Protein AF-A0A8H6E068-F1 (afdb_monomer_lite)

Sequence (72 aa):
MPVGCEKLELYDCEKDSVEEIQVEYSDAVKDLPVFGKNIGEFYELFAKGGTVDKGIGDFEQVVKMHQVIDKM

Foldseek 3Di:
DDWDWDWDWDQDPVVRDTDTDTDTHDPVCNPPDPVVVVVVVLVVCVVVVHDVVNPNDDPVRVVVVVVVVVVD

Structure (mmCIF, N/CA/C/O backbone):
data_AF-A0A8H6E068-F1
#
_entry.id   AF-A0A8H6E068-F1
#
loop_
_atom_site.group_PDB
_atom_site.id
_atom_site.type_symbol
_atom_site.label_atom_id
_atom_site.label_alt_id
_atom_site.label_comp_id
_atom_site.label_asym_id
_atom_site.label_entity_id
_atom_site.label_seq_id
_atom_site.pdbx_PDB_ins_code
_atom_site.Cartn_x
_atom_site.Cartn_y
_atom_site.Cartn_z
_atom_site.occupancy
_atom_site.B_iso_or_equiv
_atom_site.auth_seq_id
_atom_site.auth_comp_id
_atom_site.auth_asym_id
_atom_site.auth_atom_id
_atom_site.pdbx_PDB_model_num
ATOM 1 N N . MET A 1 1 ? 21.456 7.530 -7.637 1.00 42.97 1 MET A N 1
ATOM 2 C CA . MET A 1 1 ? 20.894 6.730 -8.750 1.00 42.97 1 MET A CA 1
ATOM 3 C C . MET A 1 1 ? 19.769 7.554 -9.360 1.00 42.97 1 MET A C 1
ATOM 5 O O . MET A 1 1 ? 19.211 8.340 -8.600 1.00 42.97 1 MET A O 1
ATOM 9 N N . PRO A 1 2 ? 19.486 7.480 -10.670 1.00 46.66 2 PRO A N 1
ATOM 10 C CA . PRO A 1 2 ? 18.402 8.264 -11.251 1.00 46.66 2 PRO A CA 1
ATOM 11 C C . PRO A 1 2 ? 17.067 7.799 -10.657 1.00 46.66 2 PRO A C 1
ATOM 13 O O . PRO A 1 2 ? 16.872 6.608 -10.409 1.00 46.66 2 PRO A O 1
ATOM 16 N N . VAL A 1 3 ? 16.203 8.763 -10.361 1.00 53.62 3 VAL A N 1
ATOM 17 C CA . VAL A 1 3 ? 14.881 8.559 -9.773 1.00 53.62 3 VAL A CA 1
ATOM 18 C C . VAL A 1 3 ? 13.877 8.862 -10.885 1.00 53.62 3 VAL A C 1
ATOM 20 O O . VAL A 1 3 ? 13.862 9.971 -11.419 1.00 53.62 3 VAL A O 1
ATOM 23 N N . GLY A 1 4 ? 13.104 7.865 -11.308 1.00 58.72 4 GLY A N 1
ATOM 24 C CA . GLY A 1 4 ? 11.941 8.079 -12.161 1.00 58.72 4 GLY A CA 1
ATOM 25 C C . GLY A 1 4 ? 10.853 8.808 -11.370 1.00 58.72 4 GLY A C 1
ATOM 26 O O . GLY A 1 4 ? 10.732 8.606 -10.169 1.00 58.72 4 GLY A O 1
ATOM 27 N N . CYS A 1 5 ? 10.068 9.664 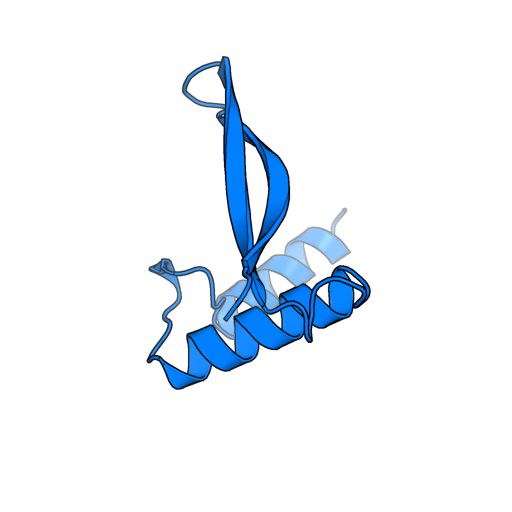-12.017 1.00 61.25 5 CYS A N 1
ATOM 28 C CA . CYS A 1 5 ? 8.989 10.410 -11.368 1.00 61.25 5 CYS A CA 1
ATOM 29 C C . CYS A 1 5 ? 7.673 10.119 -12.094 1.00 61.25 5 CYS A C 1
ATOM 31 O O . CYS A 1 5 ? 7.618 10.232 -13.323 1.00 61.25 5 CYS A O 1
ATOM 33 N N . GLU A 1 6 ? 6.637 9.728 -11.350 1.00 66.81 6 GLU A N 1
ATOM 34 C CA . GLU A 1 6 ? 5.263 9.672 -11.855 1.00 66.81 6 GLU A CA 1
ATOM 35 C C . GLU A 1 6 ? 4.436 10.809 -11.257 1.00 66.81 6 GLU A C 1
ATOM 37 O O . GLU A 1 6 ? 4.570 11.161 -10.084 1.00 66.81 6 GLU A O 1
ATOM 42 N N . LYS A 1 7 ? 3.581 11.397 -12.099 1.00 72.00 7 LYS A N 1
ATOM 43 C CA . LYS A 1 7 ? 2.642 12.443 -11.704 1.00 72.00 7 LYS A CA 1
ATOM 44 C C . LYS A 1 7 ? 1.353 11.783 -11.220 1.00 72.00 7 LYS A C 1
ATOM 46 O O . LYS A 1 7 ? 0.675 11.131 -12.014 1.00 72.00 7 LYS A O 1
ATOM 51 N N . LEU A 1 8 ? 1.011 11.982 -9.951 1.00 75.88 8 LEU A N 1
ATOM 52 C CA . LEU A 1 8 ? -0.272 11.588 -9.379 1.00 75.88 8 LEU A CA 1
ATOM 53 C C . LEU A 1 8 ? -1.115 12.846 -9.133 1.00 75.88 8 LEU A C 1
ATOM 55 O O . LEU A 1 8 ? -0.638 13.800 -8.525 1.00 75.88 8 LEU A O 1
ATOM 59 N N . GLU A 1 9 ? -2.357 12.861 -9.602 1.00 75.44 9 GLU A N 1
ATOM 60 C CA . GLU A 1 9 ? -3.313 13.936 -9.313 1.00 75.44 9 GLU A CA 1
ATOM 61 C C . GLU A 1 9 ? -4.225 13.469 -8.176 1.00 75.44 9 GLU A C 1
ATOM 63 O O . GLU A 1 9 ? -4.974 12.503 -8.335 1.00 75.44 9 GLU A O 1
ATOM 68 N N . LEU A 1 10 ? -4.129 14.117 -7.013 1.00 70.75 10 LEU A N 1
ATOM 69 C CA . LEU A 1 10 ? -4.911 13.783 -5.826 1.00 70.75 10 LEU A CA 1
ATOM 70 C C . LEU A 1 10 ? -5.975 14.862 -5.607 1.00 70.75 10 LEU A C 1
ATOM 72 O O . LEU A 1 10 ? -5.650 16.033 -5.436 1.00 70.75 10 LEU A O 1
ATOM 76 N N . TYR A 1 11 ? -7.251 14.484 -5.628 1.00 68.88 11 TYR A N 1
ATOM 77 C CA . TYR A 1 11 ? -8.344 15.418 -5.350 1.00 68.88 11 TYR A CA 1
ATOM 78 C C . TYR A 1 11 ? -8.614 15.492 -3.842 1.00 68.88 11 TYR A C 1
ATOM 80 O O . TYR A 1 11 ? -8.979 14.491 -3.224 1.00 68.88 11 TYR A O 1
ATOM 88 N N . ASP A 1 12 ? -8.427 16.678 -3.261 1.00 70.38 12 ASP A N 1
ATOM 89 C CA . ASP A 1 12 ? -8.734 16.986 -1.866 1.00 70.38 12 ASP A CA 1
ATOM 90 C C . ASP A 1 12 ? -10.187 17.477 -1.760 1.00 70.38 12 ASP A C 1
ATOM 92 O O . ASP A 1 12 ? -10.516 18.600 -2.152 1.00 70.38 12 ASP A O 1
ATOM 96 N N . CYS A 1 13 ? -11.061 16.623 -1.225 1.00 60.19 13 CYS A N 1
ATOM 97 C CA . CYS A 1 13 ? -12.488 16.909 -1.068 1.00 60.19 13 CYS A CA 1
ATOM 98 C C .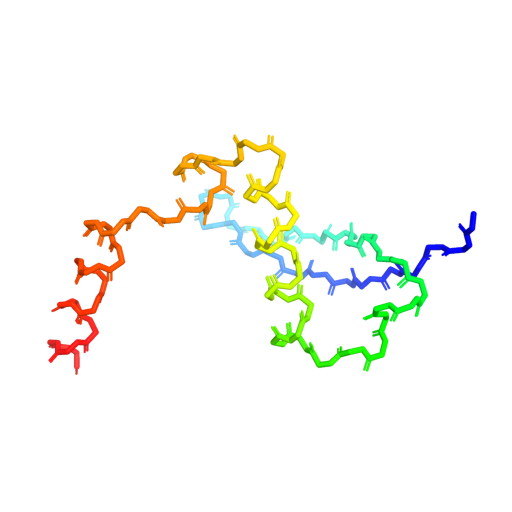 CYS A 1 13 ? -12.790 18.021 -0.048 1.00 60.19 13 CYS A C 1
ATOM 100 O O . CYS A 1 13 ? -13.874 18.598 -0.098 1.00 60.19 13 CYS A O 1
ATOM 102 N N . GLU A 1 14 ? -11.890 18.302 0.899 1.00 72.81 14 GLU A N 1
ATOM 103 C CA . GLU A 1 14 ? -12.099 19.351 1.905 1.00 72.81 14 GLU A CA 1
ATOM 104 C C . GLU A 1 14 ? -11.722 20.727 1.356 1.00 72.81 14 GLU A C 1
ATOM 106 O O . GLU A 1 14 ? -12.355 21.731 1.693 1.00 72.81 14 GLU A O 1
ATOM 111 N N . LYS A 1 15 ? -10.700 20.770 0.495 1.00 79.44 15 LYS A N 1
ATOM 112 C CA . LYS A 1 15 ? -10.208 22.003 -0.134 1.00 79.44 15 LYS A CA 1
ATOM 113 C C . LYS A 1 15 ? -10.807 22.289 -1.512 1.00 79.44 15 LYS A C 1
ATOM 115 O O . LYS A 1 15 ? -10.579 23.374 -2.040 1.00 79.44 15 LYS A O 1
ATOM 120 N N . ASP A 1 16 ? -11.552 21.338 -2.074 1.00 85.31 16 ASP A N 1
ATOM 121 C CA . ASP A 1 16 ? -12.089 21.370 -3.442 1.00 85.31 16 ASP A CA 1
ATOM 122 C C . ASP A 1 16 ? -11.004 21.698 -4.484 1.00 85.31 16 ASP A C 1
ATOM 124 O O . ASP A 1 16 ? -11.132 22.587 -5.327 1.00 85.31 16 ASP A O 1
ATOM 128 N N . SER A 1 17 ? -9.872 20.998 -4.381 1.00 73.38 17 SER A N 1
ATOM 129 C CA . SER A 1 17 ? -8.691 21.258 -5.207 1.00 73.38 17 SER A CA 1
ATOM 130 C C . SER A 1 17 ? -7.971 19.975 -5.601 1.00 73.38 17 SER A C 1
ATOM 132 O O . SER A 1 17 ? -7.921 19.023 -4.826 1.00 73.38 17 SER A O 1
ATOM 134 N N . VAL A 1 18 ? -7.371 19.967 -6.792 1.00 77.50 18 VAL A N 1
ATOM 135 C CA . VAL A 1 18 ? -6.465 18.898 -7.230 1.00 77.50 18 VAL A CA 1
ATOM 136 C C . VAL A 1 18 ? -5.032 19.292 -6.879 1.00 77.50 18 VAL A C 1
ATOM 138 O O . VAL A 1 18 ? -4.538 20.318 -7.346 1.00 77.50 18 VAL A O 1
ATOM 141 N N . GLU A 1 19 ? -4.371 18.477 -6.063 1.00 79.75 19 GLU A N 1
ATOM 142 C CA . GLU A 1 19 ? -2.947 18.593 -5.756 1.00 79.75 19 GLU A CA 1
ATOM 143 C C . GLU A 1 19 ? -2.149 17.641 -6.663 1.00 79.75 19 GLU A C 1
ATOM 145 O O . GLU A 1 19 ? -2.454 16.451 -6.780 1.00 79.75 19 GLU A O 1
ATOM 150 N N . GLU A 1 20 ? -1.119 18.165 -7.332 1.00 80.00 20 GLU A N 1
ATOM 151 C CA . GLU A 1 20 ? -0.188 17.351 -8.116 1.00 80.00 20 GLU A CA 1
ATOM 152 C C . GLU A 1 20 ? 0.944 16.853 -7.216 1.00 80.00 20 GLU A C 1
ATOM 154 O O . GLU A 1 20 ? 1.724 17.642 -6.679 1.00 80.00 20 GLU A O 1
ATOM 159 N N . ILE A 1 21 ? 1.056 15.536 -7.079 1.00 76.69 21 ILE A N 1
ATOM 160 C CA . ILE A 1 21 ? 2.089 14.882 -6.283 1.00 76.69 21 ILE A CA 1
ATOM 161 C C .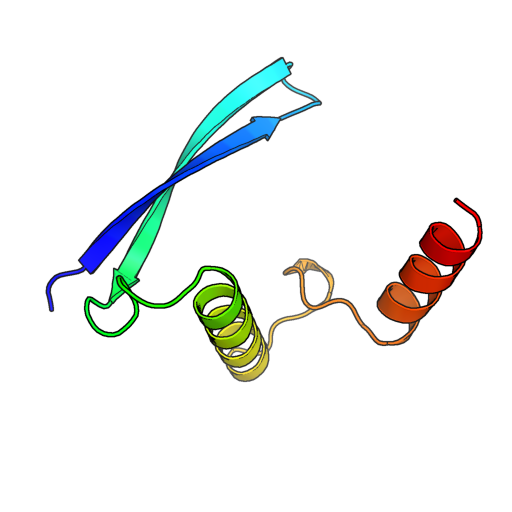 ILE A 1 21 ? 3.089 14.229 -7.236 1.00 76.69 21 ILE A C 1
ATOM 163 O O . ILE A 1 21 ? 2.722 13.451 -8.119 1.00 76.69 21 ILE A O 1
ATOM 167 N N . GLN A 1 22 ? 4.368 14.551 -7.049 1.00 69.81 22 GLN A N 1
ATOM 168 C CA . GLN A 1 22 ? 5.462 13.840 -7.700 1.00 69.81 22 GLN A CA 1
ATOM 169 C C . GLN A 1 22 ? 5.862 12.653 -6.837 1.00 69.81 22 GLN A C 1
ATOM 171 O O . GLN A 1 22 ? 6.339 12.834 -5.716 1.00 69.81 22 GLN A O 1
ATOM 176 N N . VAL A 1 23 ? 5.659 11.446 -7.359 1.00 67.81 23 VAL A N 1
ATOM 177 C CA . VAL A 1 23 ? 6.065 10.223 -6.674 1.00 67.81 23 VAL A CA 1
ATOM 178 C C . VAL A 1 23 ? 7.357 9.722 -7.297 1.00 67.81 23 VAL A C 1
ATOM 180 O O . VAL A 1 23 ? 7.436 9.419 -8.490 1.00 67.81 23 VAL A O 1
ATOM 183 N N . GLU A 1 24 ? 8.389 9.702 -6.465 1.00 68.62 24 GLU A N 1
ATOM 184 C CA . GLU A 1 24 ? 9.737 9.289 -6.816 1.00 68.62 24 GLU A CA 1
ATOM 185 C C . GLU A 1 24 ? 9.883 7.764 -6.735 1.00 68.62 24 GLU A C 1
ATOM 187 O O . GLU A 1 24 ? 9.649 7.147 -5.698 1.00 68.62 24 GLU A O 1
ATOM 192 N N . TYR A 1 25 ? 10.337 7.160 -7.829 1.00 67.69 25 TYR A N 1
ATOM 193 C CA . TYR A 1 25 ? 10.558 5.729 -7.986 1.00 67.69 25 TYR A CA 1
ATOM 194 C C . TYR A 1 25 ? 11.986 5.447 -8.443 1.00 67.69 25 TYR A C 1
ATOM 196 O O . TYR A 1 25 ? 12.586 6.215 -9.190 1.00 67.69 25 TYR A O 1
ATOM 204 N N . SER A 1 26 ? 12.546 4.300 -8.067 1.00 69.56 26 SER A N 1
ATOM 205 C CA . SER A 1 26 ? 13.788 3.849 -8.706 1.00 69.56 26 SER A CA 1
ATOM 206 C C . SER A 1 26 ? 13.525 3.423 -10.160 1.00 69.56 26 SER A C 1
ATOM 208 O O . SER A 1 26 ? 12.468 2.864 -10.458 1.00 69.56 26 SER A O 1
ATOM 210 N N . ASP A 1 27 ? 14.487 3.619 -11.070 1.00 69.62 27 ASP A N 1
ATOM 211 C CA . ASP A 1 27 ? 14.365 3.155 -12.469 1.00 69.62 27 ASP A CA 1
ATOM 212 C C . ASP A 1 27 ? 14.018 1.656 -12.569 1.00 69.62 27 ASP A C 1
ATOM 214 O O . ASP A 1 27 ? 13.316 1.239 -13.484 1.00 69.62 27 ASP A O 1
ATOM 218 N N . ALA A 1 28 ? 14.447 0.852 -11.589 1.00 68.62 28 ALA A N 1
ATOM 219 C CA . ALA A 1 28 ? 14.174 -0.584 -11.529 1.00 68.62 28 ALA A CA 1
ATOM 220 C C . ALA A 1 28 ? 12.681 -0.929 -11.390 1.00 68.62 28 ALA A C 1
ATOM 222 O O . ALA A 1 28 ? 12.288 -2.052 -11.703 1.00 68.62 28 ALA A O 1
ATOM 223 N N . VAL A 1 29 ? 11.854 0.011 -10.923 1.00 70.69 29 VAL A N 1
ATOM 224 C CA . VAL A 1 29 ? 10.409 -0.193 -10.738 1.00 70.69 29 VAL A CA 1
ATOM 225 C C . VAL A 1 29 ? 9.558 0.706 -11.632 1.00 70.69 29 VAL A C 1
ATOM 227 O O . VAL A 1 29 ? 8.341 0.545 -11.658 1.00 70.69 29 VAL A O 1
ATOM 230 N N . LYS A 1 30 ? 10.174 1.614 -12.401 1.00 71.00 30 LYS A N 1
ATOM 231 C CA . LYS A 1 30 ? 9.484 2.594 -13.254 1.00 71.00 30 LYS A CA 1
ATOM 232 C C . LYS A 1 30 ? 8.529 1.945 -14.258 1.00 71.00 30 LYS A C 1
ATOM 234 O O . LYS A 1 30 ? 7.395 2.396 -14.389 1.00 71.00 30 LYS A O 1
ATOM 239 N N . ASP A 1 31 ? 8.967 0.872 -14.911 1.00 78.81 31 ASP A N 1
ATOM 240 C CA . ASP A 1 31 ? 8.189 0.181 -15.949 1.00 78.81 31 ASP A CA 1
ATOM 241 C C . ASP A 1 31 ? 7.308 -0.952 -15.390 1.00 78.81 31 ASP A C 1
ATOM 243 O O . ASP A 1 31 ? 6.659 -1.677 -16.148 1.00 78.81 31 ASP A O 1
ATOM 247 N N . LEU A 1 32 ? 7.270 -1.136 -14.064 1.00 79.62 32 LEU A N 1
ATOM 248 C CA . LEU A 1 32 ? 6.380 -2.125 -13.466 1.00 79.62 32 LEU A CA 1
ATOM 249 C C . LEU A 1 32 ? 4.917 -1.673 -13.580 1.00 79.62 32 LEU A C 1
ATOM 251 O O . LEU A 1 32 ? 4.618 -0.483 -13.433 1.00 79.62 32 LEU A O 1
ATOM 255 N N . PRO A 1 33 ? 3.977 -2.616 -13.772 1.00 83.69 33 PRO A N 1
ATOM 256 C CA . PRO A 1 33 ? 2.557 -2.317 -13.663 1.00 83.69 33 PRO A CA 1
ATOM 257 C C . PRO A 1 33 ? 2.245 -1.650 -12.319 1.00 83.69 33 PRO A C 1
ATOM 259 O O . PRO A 1 33 ? 2.816 -2.037 -11.299 1.00 83.69 33 PRO A O 1
ATOM 262 N N . VAL A 1 34 ? 1.286 -0.717 -12.305 1.00 78.50 34 VAL A N 1
ATOM 263 C CA . VAL A 1 34 ? 0.834 -0.002 -11.090 1.00 78.50 34 VAL A CA 1
ATOM 264 C C . VAL A 1 34 ? 0.562 -0.970 -9.938 1.00 78.50 34 VAL A C 1
ATOM 266 O O . VAL A 1 34 ? 0.995 -0.750 -8.815 1.00 78.50 34 VAL A O 1
ATOM 269 N N . PHE A 1 35 ? -0.065 -2.110 -10.228 1.00 79.06 35 PHE A N 1
ATOM 270 C CA . PHE A 1 35 ? -0.307 -3.153 -9.233 1.00 79.06 35 PHE A CA 1
ATOM 271 C C . PHE A 1 35 ? 0.982 -3.684 -8.580 1.00 79.06 35 PHE A C 1
ATOM 273 O O . PHE A 1 35 ? 1.036 -3.866 -7.367 1.00 79.06 35 PHE A O 1
ATOM 280 N N . GLY A 1 36 ? 2.035 -3.904 -9.371 1.00 80.25 36 GLY A N 1
ATOM 281 C CA . GLY A 1 36 ? 3.335 -4.349 -8.869 1.00 80.25 36 GLY A CA 1
ATOM 282 C C . GLY A 1 36 ? 4.031 -3.283 -8.025 1.00 80.25 36 GLY A C 1
ATOM 283 O O . GLY A 1 36 ? 4.579 -3.614 -6.974 1.00 80.25 36 GLY A O 1
ATOM 284 N N . LYS A 1 37 ? 3.955 -2.011 -8.441 1.00 80.56 37 LYS A N 1
ATOM 285 C CA . LYS A 1 37 ? 4.473 -0.869 -7.667 1.00 80.56 37 LYS A CA 1
ATOM 286 C C . LYS A 1 37 ? 3.781 -0.765 -6.306 1.00 80.56 37 LYS A C 1
ATOM 288 O O . LYS A 1 37 ? 4.464 -0.764 -5.287 1.00 80.56 37 LYS A O 1
ATOM 293 N N . ASN A 1 38 ? 2.449 -0.818 -6.288 1.00 80.44 38 ASN A N 1
ATOM 294 C CA . ASN A 1 38 ? 1.651 -0.732 -5.062 1.0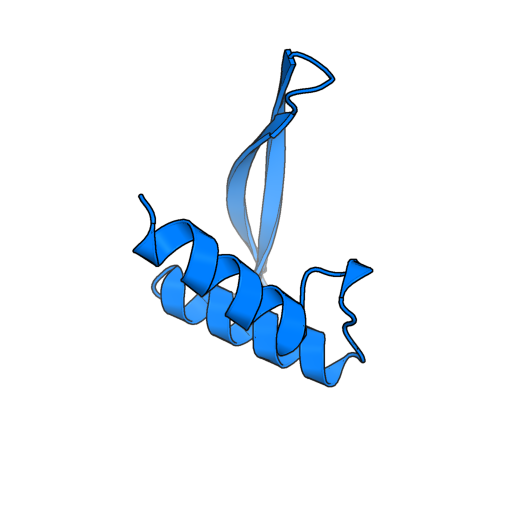0 80.44 38 ASN A CA 1
ATOM 295 C C . ASN A 1 38 ? 1.972 -1.870 -4.080 1.00 80.44 38 ASN A C 1
ATOM 297 O O . ASN A 1 38 ? 2.086 -1.643 -2.878 1.00 80.44 38 ASN A O 1
ATOM 301 N N . ILE A 1 39 ? 2.148 -3.101 -4.576 1.00 83.62 39 ILE A N 1
ATOM 302 C CA . ILE A 1 39 ? 2.553 -4.233 -3.730 1.00 83.62 39 ILE A CA 1
ATOM 303 C C . ILE A 1 39 ? 3.960 -4.015 -3.161 1.00 83.62 39 ILE A C 1
ATOM 305 O O . ILE A 1 39 ? 4.186 -4.272 -1.979 1.00 83.62 39 ILE A O 1
ATOM 309 N N . GLY A 1 40 ? 4.902 -3.546 -3.983 1.00 82.88 40 GLY A N 1
ATOM 310 C CA . GLY A 1 40 ? 6.264 -3.245 -3.543 1.00 82.88 40 GLY A CA 1
ATOM 311 C C . GLY A 1 40 ? 6.294 -2.199 -2.429 1.00 82.88 40 GLY A C 1
ATOM 312 O O . GLY A 1 40 ? 6.879 -2.444 -1.373 1.00 82.88 40 GLY A O 1
ATOM 313 N N . GLU A 1 41 ? 5.596 -1.079 -2.625 1.00 80.81 41 GLU A N 1
ATOM 314 C CA . GLU A 1 41 ? 5.447 -0.029 -1.612 1.00 80.81 41 GLU A CA 1
ATOM 315 C C . GLU A 1 41 ? 4.810 -0.560 -0.325 1.00 80.81 41 GLU A C 1
ATOM 317 O O . GLU A 1 41 ? 5.282 -0.243 0.766 1.00 80.81 41 GLU A O 1
ATOM 322 N N . PHE A 1 42 ? 3.794 -1.421 -0.429 1.00 83.38 42 PHE A N 1
ATOM 323 C CA . PHE A 1 42 ? 3.153 -2.031 0.735 1.00 83.38 42 PHE A CA 1
ATOM 324 C C . PHE A 1 42 ? 4.133 -2.881 1.560 1.00 83.38 42 PHE A C 1
ATOM 326 O O . PHE A 1 42 ? 4.179 -2.763 2.787 1.00 83.38 42 PHE A O 1
ATOM 333 N N . TYR A 1 43 ? 4.964 -3.702 0.907 1.00 82.62 43 TYR A N 1
ATOM 334 C CA . TYR A 1 43 ? 5.992 -4.491 1.596 1.00 82.62 43 TYR A CA 1
ATOM 335 C C . TYR A 1 43 ? 7.088 -3.619 2.215 1.00 82.62 43 TYR A C 1
ATOM 337 O O . TYR A 1 43 ? 7.527 -3.898 3.333 1.00 82.62 43 TYR A O 1
ATOM 345 N N . GLU A 1 44 ? 7.520 -2.555 1.534 1.00 84.00 44 GLU A N 1
ATOM 346 C CA . GLU A 1 44 ? 8.467 -1.601 2.114 1.00 84.00 44 GLU A CA 1
ATOM 347 C C . GLU A 1 44 ? 7.888 -0.887 3.333 1.00 84.00 44 GLU A C 1
ATOM 349 O O . GLU A 1 44 ? 8.572 -0.732 4.348 1.00 84.00 44 GLU A O 1
ATOM 354 N N . LEU A 1 45 ? 6.630 -0.457 3.243 1.00 82.62 45 LEU A N 1
ATOM 355 C CA . LEU A 1 45 ? 5.924 0.196 4.330 1.00 82.62 45 LEU A CA 1
ATOM 356 C C . LEU A 1 45 ? 5.826 -0.753 5.527 1.00 82.62 45 LEU A C 1
ATOM 358 O O . LEU A 1 45 ? 6.138 -0.345 6.642 1.00 82.62 45 LEU A O 1
ATOM 362 N N . PHE A 1 46 ? 5.510 -2.033 5.303 1.00 82.31 46 PHE A N 1
ATOM 363 C CA . PHE A 1 46 ? 5.484 -3.052 6.353 1.00 82.31 46 PHE A CA 1
ATOM 364 C C . PHE A 1 46 ? 6.861 -3.232 7.007 1.00 82.31 46 PHE A C 1
ATOM 366 O O . PHE A 1 46 ? 6.983 -3.169 8.231 1.00 82.31 46 PHE A O 1
ATOM 373 N N . ALA A 1 47 ? 7.922 -3.373 6.205 1.00 83.44 47 ALA A N 1
ATOM 374 C CA . ALA A 1 47 ? 9.290 -3.529 6.700 1.00 83.44 47 ALA A CA 1
ATOM 375 C C . ALA A 1 47 ? 9.784 -2.313 7.510 1.00 83.44 47 ALA A C 1
ATOM 377 O O . ALA A 1 47 ? 10.571 -2.469 8.443 1.00 83.44 47 ALA A O 1
ATOM 378 N N . LYS A 1 48 ? 9.299 -1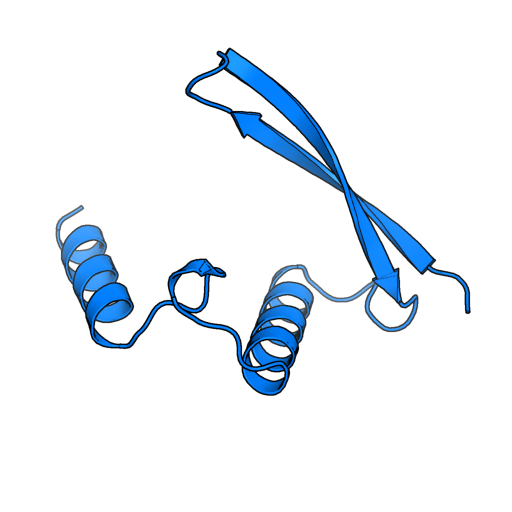.105 7.189 1.00 85.62 48 LYS A N 1
ATOM 379 C CA . LYS A 1 48 ? 9.603 0.150 7.903 1.00 85.62 48 LYS A CA 1
ATOM 380 C C . LYS A 1 48 ? 8.735 0.370 9.154 1.00 85.62 48 LYS A C 1
ATOM 382 O O . LYS A 1 48 ? 8.791 1.447 9.747 1.00 85.62 48 LYS A O 1
ATOM 387 N N . GLY A 1 49 ? 7.942 -0.620 9.571 1.00 84.75 49 GLY A N 1
ATOM 388 C CA . GLY A 1 49 ? 7.042 -0.498 10.722 1.00 84.75 49 GLY A CA 1
ATOM 389 C C . GLY A 1 49 ? 5.811 0.353 10.418 1.00 84.75 49 GLY A C 1
ATOM 390 O O . GLY A 1 49 ? 5.367 1.140 11.253 1.00 84.75 49 GLY A O 1
ATOM 391 N N . GLY A 1 50 ? 5.308 0.254 9.190 1.00 83.00 50 GLY A N 1
ATOM 392 C CA . GLY A 1 50 ? 4.058 0.856 8.764 1.00 83.00 50 GLY A CA 1
ATOM 393 C C . GLY A 1 50 ? 2.893 0.388 9.625 1.00 83.00 50 GLY A C 1
ATOM 394 O O . GLY A 1 50 ? 2.830 -0.757 10.069 1.00 83.00 50 GLY A O 1
ATOM 395 N N . THR A 1 51 ? 1.978 1.307 9.864 1.00 82.69 51 THR A N 1
ATOM 396 C CA . THR A 1 51 ? 0.836 1.144 10.754 1.00 82.69 51 THR A CA 1
ATOM 397 C C . THR A 1 51 ? -0.436 1.538 10.010 1.00 82.69 51 THR A C 1
ATOM 399 O O . THR A 1 51 ? -0.391 2.038 8.882 1.00 82.69 51 THR A O 1
ATOM 402 N N . VAL A 1 52 ? -1.580 1.316 10.648 1.00 78.00 52 VAL A N 1
ATOM 403 C CA . VAL A 1 52 ? -2.905 1.653 10.115 1.00 78.00 52 VAL A CA 1
ATOM 404 C C . VAL A 1 52 ? -3.008 3.118 9.683 1.00 78.00 52 VAL A C 1
ATO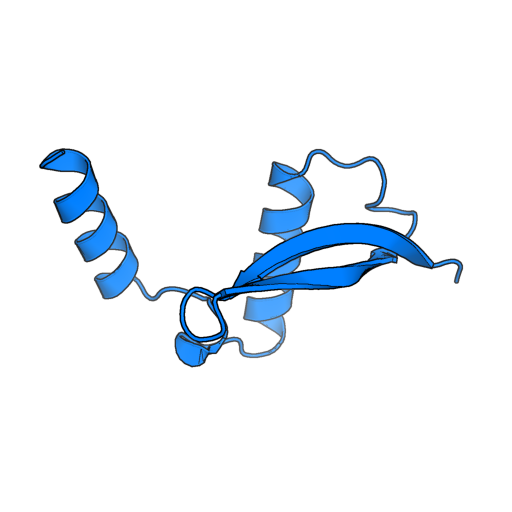M 406 O O . VAL A 1 52 ? -3.500 3.410 8.598 1.00 78.00 52 VAL A O 1
ATOM 409 N N . ASP A 1 53 ? -2.466 4.037 10.480 1.00 76.94 53 ASP A N 1
ATOM 410 C CA . ASP A 1 53 ? -2.403 5.479 10.200 1.00 76.94 53 ASP A CA 1
ATOM 411 C C . ASP A 1 53 ? -1.533 5.843 8.986 1.00 76.94 53 ASP A C 1
ATOM 413 O O . ASP A 1 53 ? -1.645 6.946 8.459 1.00 76.94 53 ASP A O 1
ATOM 417 N N . LYS A 1 54 ? -0.700 4.913 8.510 1.00 72.56 54 LYS A N 1
ATOM 418 C CA . LYS A 1 54 ? 0.137 5.072 7.313 1.00 72.56 54 LYS A CA 1
ATOM 419 C C . LYS A 1 54 ? -0.417 4.337 6.092 1.00 72.56 54 LYS A C 1
ATOM 421 O O . LYS A 1 54 ? 0.253 4.292 5.068 1.00 72.56 54 LYS A O 1
ATOM 426 N N . GLY A 1 55 ? -1.613 3.754 6.193 1.00 71.12 55 GLY A N 1
ATOM 427 C CA . GLY A 1 55 ? -2.289 3.082 5.081 1.00 71.12 55 GLY A CA 1
ATOM 428 C C . GLY A 1 55 ? -2.102 1.564 5.017 1.00 71.12 55 GLY A C 1
ATOM 429 O O . GLY A 1 55 ? -2.643 0.935 4.108 1.00 71.12 55 GLY A O 1
ATOM 430 N N . ILE A 1 56 ? -1.406 0.939 5.979 1.00 82.25 56 ILE A N 1
ATOM 431 C CA . ILE A 1 56 ? -1.439 -0.526 6.128 1.00 82.25 56 ILE A CA 1
ATOM 432 C C . ILE A 1 56 ? -2.704 -0.893 6.894 1.00 82.25 56 ILE A C 1
ATOM 434 O O . ILE A 1 56 ? -2.694 -0.952 8.122 1.00 82.25 56 ILE A O 1
ATOM 438 N N . GLY A 1 57 ? -3.798 -1.117 6.166 1.00 79.25 57 GLY A N 1
ATOM 439 C CA . GLY A 1 57 ? -5.044 -1.589 6.762 1.00 79.25 57 GLY A CA 1
ATOM 440 C C . GLY A 1 57 ? -4.811 -2.865 7.571 1.00 79.25 57 GLY A C 1
ATOM 441 O O . GLY A 1 57 ? -4.195 -3.817 7.085 1.00 79.25 57 GLY A O 1
ATOM 442 N N . ASP A 1 58 ? -5.292 -2.883 8.812 1.00 82.69 58 ASP A N 1
ATOM 443 C CA . ASP A 1 58 ? -5.269 -4.095 9.622 1.00 82.69 58 ASP A CA 1
ATOM 444 C C . ASP A 1 58 ? -6.347 -5.089 9.161 1.00 82.69 58 ASP A C 1
ATOM 446 O O . ASP A 1 58 ? -7.227 -4.788 8.347 1.00 82.69 58 ASP A O 1
ATOM 450 N N . PHE A 1 59 ? -6.275 -6.306 9.694 1.00 83.19 59 PHE A N 1
ATOM 451 C CA . PHE A 1 59 ? -7.195 -7.375 9.328 1.00 83.19 59 PHE A CA 1
ATOM 452 C C . PHE A 1 59 ? -8.668 -6.984 9.531 1.00 83.19 59 PHE A C 1
ATOM 454 O O . PHE A 1 59 ? -9.504 -7.271 8.675 1.00 83.19 59 PHE A O 1
ATOM 461 N N . GLU A 1 60 ? -9.002 -6.301 10.628 1.00 87.12 60 GLU A N 1
ATOM 462 C CA . GLU A 1 60 ? -10.385 -5.921 10.913 1.00 87.12 60 GLU A CA 1
ATOM 463 C C . GLU A 1 60 ? -10.896 -4.857 9.940 1.00 87.12 60 GLU A C 1
ATOM 465 O O . GLU A 1 60 ? -12.044 -4.926 9.496 1.00 87.12 60 GLU A O 1
ATOM 470 N N . GLN A 1 61 ? -10.061 -3.882 9.583 1.00 82.19 61 GLN A N 1
ATOM 471 C CA . GLN A 1 61 ? -10.402 -2.846 8.614 1.00 82.19 61 GLN A CA 1
ATOM 472 C C . GLN A 1 61 ? -10.590 -3.418 7.210 1.00 82.19 61 GLN A C 1
ATOM 474 O O . GLN A 1 61 ? -11.576 -3.092 6.546 1.00 82.19 61 GLN A O 1
ATOM 479 N N . VAL A 1 62 ? -9.703 -4.317 6.776 1.00 85.81 62 VAL A N 1
ATOM 480 C CA . VAL A 1 62 ? -9.810 -4.970 5.462 1.00 85.81 62 VAL A CA 1
ATOM 481 C C . VAL A 1 62 ? -11.067 -5.842 5.384 1.00 85.81 62 VAL A C 1
ATOM 483 O O . VAL A 1 62 ? -11.769 -5.817 4.370 1.00 85.81 62 VAL A O 1
ATOM 486 N N . VAL A 1 63 ? -11.407 -6.564 6.458 1.00 86.50 63 VAL A N 1
ATOM 487 C CA . VAL A 1 63 ? -12.651 -7.350 6.536 1.00 86.50 63 VAL A CA 1
ATOM 488 C C . VAL A 1 63 ? -13.886 -6.447 6.501 1.00 86.50 63 VAL A C 1
ATOM 490 O O . VAL A 1 63 ? -14.828 -6.735 5.763 1.00 86.50 63 VAL A O 1
ATOM 493 N N . LYS A 1 64 ? -13.895 -5.332 7.244 1.00 83.12 64 LYS A N 1
ATOM 494 C CA . LYS A 1 64 ? -15.000 -4.356 7.194 1.00 83.12 64 LYS A CA 1
ATOM 495 C C . LYS A 1 64 ? -15.180 -3.782 5.791 1.00 83.12 64 LYS A C 1
ATOM 497 O O . LYS A 1 64 ? -16.314 -3.632 5.348 1.00 83.12 64 LYS A O 1
ATOM 502 N N . MET A 1 65 ? -14.089 -3.512 5.076 1.00 81.25 65 MET A N 1
ATOM 503 C CA . MET A 1 65 ? -14.159 -3.022 3.700 1.00 81.25 65 MET A CA 1
ATOM 504 C C . MET A 1 65 ? -14.799 -4.049 2.755 1.00 81.25 65 MET A C 1
ATOM 506 O O . MET A 1 65 ? -15.673 -3.679 1.976 1.00 81.25 65 MET A O 1
ATOM 510 N N . HIS A 1 66 ? -14.469 -5.339 2.885 1.00 80.25 66 HIS A N 1
ATOM 511 C CA . HIS A 1 66 ? -15.138 -6.402 2.119 1.00 80.25 66 HIS A CA 1
ATOM 512 C C . HIS A 1 66 ? -16.639 -6.474 2.419 1.00 80.25 66 HIS A C 1
ATOM 514 O O . HIS A 1 66 ? -17.440 -6.577 1.501 1.00 80.25 66 HIS A O 1
ATOM 520 N N . GLN A 1 67 ? -17.044 -6.319 3.682 1.00 80.94 67 GLN A N 1
ATOM 521 C CA . GLN A 1 67 ? -18.466 -6.295 4.048 1.00 80.94 67 GLN A CA 1
ATOM 522 C C . GLN A 1 67 ? -19.236 -5.102 3.464 1.00 80.94 67 GLN A C 1
ATOM 524 O O . GLN A 1 67 ? -20.458 -5.180 3.346 1.00 80.94 67 GLN A O 1
ATOM 529 N N . VAL A 1 68 ? -18.564 -3.985 3.172 1.00 81.44 68 VAL A N 1
ATOM 530 C CA . VAL A 1 68 ? -19.172 -2.834 2.489 1.00 81.44 68 VAL A CA 1
ATOM 531 C C . VAL A 1 68 ? -19.284 -3.111 0.994 1.00 81.44 68 VAL A C 1
ATOM 533 O O . VAL A 1 68 ? -20.352 -2.897 0.432 1.00 81.44 68 VAL A O 1
ATOM 536 N N . ILE A 1 69 ? -18.216 -3.625 0.377 1.00 77.56 69 ILE A N 1
ATOM 537 C CA . ILE A 1 69 ? -18.177 -3.953 -1.054 1.00 77.56 69 ILE A CA 1
ATOM 538 C C . ILE A 1 69 ? -19.199 -5.042 -1.396 1.00 77.56 69 ILE A C 1
ATOM 540 O O . ILE A 1 69 ? -19.951 -4.872 -2.342 1.00 77.56 69 ILE A O 1
ATOM 544 N N . ASP A 1 70 ? -19.302 -6.104 -0.594 1.00 75.69 70 ASP A N 1
ATOM 545 C CA . ASP A 1 70 ? -20.266 -7.196 -0.809 1.00 75.69 70 ASP A CA 1
ATOM 546 C C . ASP A 1 70 ? -21.735 -6.755 -0.654 1.00 75.69 70 ASP A C 1
ATOM 548 O O . ASP A 1 70 ? -22.654 -7.494 -1.010 1.00 75.69 70 ASP A O 1
ATOM 552 N N . LYS A 1 71 ? -21.975 -5.576 -0.066 1.00 68.25 71 LYS A N 1
ATOM 553 C CA . LYS A 1 71 ? -23.309 -4.979 0.092 1.00 68.25 71 LYS A CA 1
ATOM 554 C C . LYS A 1 71 ? -23.632 -3.923 -0.970 1.00 68.25 71 LYS A C 1
ATOM 556 O O . LYS A 1 71 ? -24.773 -3.456 -0.979 1.00 68.25 71 LYS A O 1
ATOM 561 N N . MET A 1 72 ? -22.657 -3.520 -1.788 1.00 53.81 72 MET A N 1
ATOM 562 C CA . MET A 1 72 ? -22.850 -2.660 -2.964 1.00 53.81 72 MET A CA 1
ATOM 563 C C . MET A 1 72 ? -23.224 -3.503 -4.181 1.00 53.81 72 MET A C 1
ATOM 565 O O . MET A 1 72 ? -24.069 -3.014 -4.962 1.00 53.81 72 MET A O 1
#

Organism: Cochliobolus sativus (NCBI:txid45130)

Radius of gyration: 15.33 Å; chains: 1; bounding box: 44×29×27 Å

pLDDT: mean 75.62, std 9.2, range [42.97, 87.12]

Secondary structure (DSSP, 8-state):
--EEEEEEEEEETTTTEEEEEEEEEEHHHHTS-HHHHHHHHHHHHHHTT--GGGT---HHHHHHHHHHHTT-